Protein AF-A0A7C4ZF72-F1 (afdb_monomer)

Sequence (99 aa):
MKLTIRRVNIERLYKTLHSIGYHPIKIDDKKSEWRRGSFHIYAFPWAKRGVKLKLHRDIWKHSPPNFEHKVKTQGKDIEQELQRIQQKYQTVRNHSGKF

pLDDT: mean 82.47, std 14.82, range [37.41, 97.0]

Structure (mmCIF, N/CA/C/O backbone):
data_AF-A0A7C4ZF72-F1
#
_entry.id   AF-A0A7C4ZF72-F1
#
loop_
_atom_site.group_PDB
_atom_site.id
_atom_site.type_symbol
_atom_site.label_atom_id
_atom_site.label_alt_id
_atom_site.label_comp_id
_atom_site.label_asym_id
_atom_site.label_entity_id
_atom_site.label_seq_id
_atom_site.pdbx_PDB_ins_code
_atom_site.Cartn_x
_atom_site.Cartn_y
_atom_site.Cartn_z
_atom_site.occupancy
_atom_site.B_iso_or_equiv
_atom_site.auth_seq_id
_atom_site.auth_comp_id
_atom_site.auth_asym_id
_atom_site.auth_atom_id
_atom_site.pdbx_PDB_model_num
ATOM 1 N N . MET A 1 1 ? 12.508 4.756 3.435 1.00 37.41 1 MET A N 1
ATOM 2 C CA . MET A 1 1 ? 11.692 5.723 4.210 1.00 37.41 1 MET A CA 1
ATOM 3 C C . MET A 1 1 ? 10.529 4.976 4.872 1.00 37.41 1 MET A C 1
ATOM 5 O O . MET A 1 1 ? 9.897 4.175 4.198 1.00 37.41 1 MET A O 1
ATOM 9 N N . LYS A 1 2 ? 10.290 5.125 6.186 1.00 43.06 2 LYS A N 1
ATOM 10 C CA . LYS A 1 2 ? 9.179 4.450 6.897 1.00 43.06 2 LYS A CA 1
ATOM 11 C C . LYS A 1 2 ? 7.988 5.405 6.975 1.00 43.06 2 LYS A C 1
ATOM 13 O O . LYS A 1 2 ? 8.067 6.402 7.688 1.00 43.06 2 LYS A O 1
ATOM 18 N N . LEU A 1 3 ? 6.890 5.102 6.283 1.00 47.16 3 LEU A N 1
ATOM 19 C CA . LEU A 1 3 ? 5.645 5.840 6.485 1.00 47.16 3 LEU A CA 1
ATOM 20 C C . LEU A 1 3 ? 5.103 5.499 7.874 1.00 47.16 3 LEU A C 1
ATOM 22 O O . LEU A 1 3 ? 4.720 4.359 8.131 1.00 47.16 3 LEU A O 1
ATOM 26 N N . THR A 1 4 ? 5.079 6.479 8.772 1.00 47.09 4 THR A N 1
ATOM 27 C CA . THR A 1 4 ? 4.442 6.316 10.081 1.00 47.09 4 THR A CA 1
ATOM 28 C C . THR A 1 4 ? 3.131 7.081 10.065 1.00 47.09 4 THR A C 1
ATOM 30 O O . THR A 1 4 ? 3.054 8.213 10.532 1.00 47.09 4 THR A O 1
ATOM 33 N N . ILE A 1 5 ? 2.084 6.474 9.507 1.00 54.41 5 ILE A N 1
ATOM 34 C CA . ILE A 1 5 ? 0.728 6.965 9.748 1.00 54.41 5 ILE A CA 1
ATOM 35 C C . ILE A 1 5 ? 0.401 6.560 11.193 1.00 54.41 5 ILE A C 1
ATOM 37 O O . ILE A 1 5 ? 0.193 5.386 11.497 1.00 54.41 5 ILE A O 1
ATOM 41 N N . ARG A 1 6 ? 0.460 7.511 12.129 1.00 48.03 6 ARG A N 1
ATOM 42 C CA . ARG A 1 6 ? 0.170 7.232 13.543 1.00 48.03 6 ARG A CA 1
ATOM 43 C C . ARG A 1 6 ? -1.316 6.860 13.677 1.00 48.03 6 ARG A C 1
ATOM 45 O O . ARG A 1 6 ? -2.175 7.625 13.249 1.00 48.03 6 ARG A O 1
ATOM 52 N N . ARG A 1 7 ? -1.605 5.692 14.273 1.00 59.75 7 ARG A N 1
ATOM 53 C CA . ARG A 1 7 ? -2.960 5.131 14.499 1.00 59.75 7 ARG A CA 1
ATOM 54 C C . ARG A 1 7 ? -3.758 4.849 13.211 1.00 59.75 7 ARG A C 1
ATOM 56 O O . ARG A 1 7 ? -4.869 5.343 13.022 1.00 59.75 7 ARG A O 1
ATOM 63 N N . VAL A 1 8 ? -3.202 4.025 12.323 1.00 70.50 8 VAL A N 1
ATOM 64 C CA . VAL A 1 8 ? -3.975 3.413 11.225 1.00 70.50 8 VAL A CA 1
ATOM 65 C C . VAL A 1 8 ? -4.902 2.345 11.791 1.00 70.50 8 VAL A C 1
ATOM 67 O O . VAL A 1 8 ? -4.436 1.432 12.466 1.00 70.50 8 VAL A O 1
ATOM 70 N N . ASN A 1 9 ? -6.197 2.455 11.503 1.00 83.38 9 ASN A N 1
ATOM 71 C CA . ASN A 1 9 ? -7.144 1.362 11.677 1.00 83.38 9 ASN A CA 1
ATOM 72 C C . ASN A 1 9 ? -7.053 0.465 10.431 1.00 83.38 9 ASN A C 1
ATOM 74 O O . ASN A 1 9 ? -7.083 0.965 9.303 1.00 83.38 9 ASN A O 1
ATOM 78 N N . ILE A 1 10 ? -6.906 -0.843 10.645 1.00 86.56 10 ILE A N 1
ATOM 79 C CA . ILE A 1 10 ? -6.645 -1.809 9.574 1.00 86.56 10 ILE A CA 1
ATOM 80 C C . ILE A 1 10 ? -7.813 -1.912 8.582 1.00 86.56 10 ILE A C 1
ATOM 82 O O . ILE A 1 10 ? -7.590 -1.915 7.376 1.00 86.56 10 ILE A O 1
ATOM 86 N N . GLU 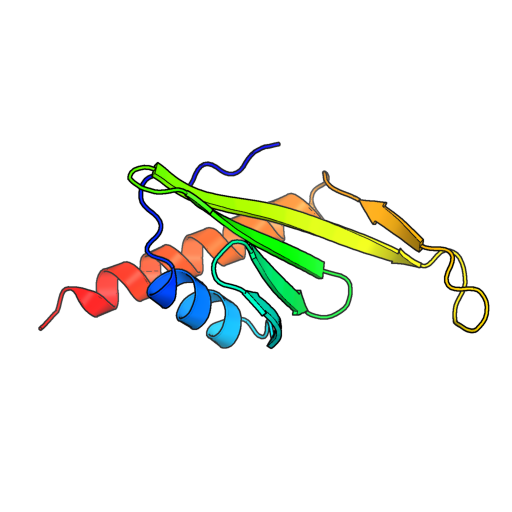A 1 11 ? -9.057 -1.870 9.056 1.00 88.00 11 GLU A N 1
ATOM 87 C CA . GLU A 1 11 ? -10.246 -1.928 8.200 1.00 88.00 11 GLU A CA 1
ATOM 88 C C . GLU A 1 11 ? -10.357 -0.683 7.317 1.00 88.00 11 GLU A C 1
ATOM 90 O O . GLU A 1 11 ? -10.642 -0.767 6.121 1.00 88.00 11 GLU A O 1
ATOM 95 N N . ARG A 1 12 ? -10.075 0.497 7.885 1.00 88.31 12 ARG A N 1
ATOM 96 C CA . ARG A 1 12 ? -10.037 1.752 7.119 1.00 88.31 12 ARG A CA 1
ATOM 97 C C . ARG A 1 12 ? -8.927 1.740 6.082 1.00 88.31 12 ARG A C 1
ATOM 99 O O . ARG A 1 12 ? -9.126 2.249 4.979 1.00 88.31 12 ARG A O 1
ATOM 106 N N . LEU A 1 13 ? -7.773 1.160 6.412 1.00 90.25 13 LEU A N 1
ATOM 107 C CA . LEU A 1 13 ? -6.701 0.970 5.444 1.00 90.25 13 LEU A CA 1
ATOM 108 C C . LEU A 1 13 ? -7.171 0.069 4.301 1.00 90.25 13 LEU A C 1
ATOM 110 O O . LEU A 1 13 ? -6.989 0.445 3.151 1.00 90.25 13 LEU A O 1
ATOM 114 N N . TYR A 1 14 ? -7.820 -1.059 4.587 1.00 92.81 14 TYR A N 1
ATOM 115 C CA . TYR A 1 14 ? -8.297 -1.979 3.550 1.00 92.81 14 TYR A CA 1
ATOM 116 C C . TYR A 1 14 ? -9.319 -1.315 2.627 1.00 92.81 14 TYR A C 1
ATOM 118 O O . TYR A 1 14 ? -9.156 -1.351 1.409 1.00 92.81 14 TYR A O 1
ATOM 126 N N . LYS A 1 15 ? -10.301 -0.597 3.189 1.00 92.81 15 LYS A N 1
ATOM 127 C CA . LYS A 1 15 ? -11.247 0.216 2.403 1.00 92.81 15 LYS A CA 1
ATOM 128 C C . LYS A 1 15 ? -10.526 1.252 1.539 1.00 92.81 15 LYS A C 1
ATOM 130 O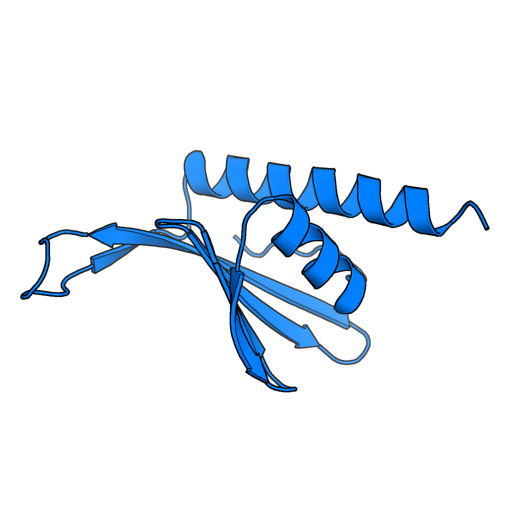 O . LYS A 1 15 ? -10.860 1.429 0.369 1.00 92.81 15 LYS A O 1
ATOM 135 N N . THR A 1 16 ? -9.514 1.914 2.102 1.00 93.25 16 THR A N 1
ATOM 136 C CA . THR A 1 16 ? -8.692 2.888 1.374 1.00 93.25 16 THR A CA 1
ATOM 137 C C . THR A 1 16 ? -8.000 2.225 0.189 1.00 93.25 16 THR A C 1
ATOM 139 O O . THR A 1 16 ? -8.170 2.700 -0.929 1.00 93.25 16 THR A O 1
ATOM 142 N N . LEU A 1 17 ? -7.277 1.125 0.416 1.00 94.69 17 LEU A N 1
ATOM 143 C CA . LEU A 1 17 ? -6.524 0.395 -0.604 1.00 94.69 17 LEU A CA 1
ATOM 144 C C . LEU A 1 17 ? -7.435 -0.105 -1.733 1.00 94.69 17 LEU A C 1
ATOM 146 O O . LEU A 1 17 ? -7.159 0.191 -2.897 1.00 94.69 17 LEU A O 1
ATOM 150 N N . HIS A 1 18 ? -8.565 -0.735 -1.399 1.00 95.06 18 HIS A N 1
ATOM 151 C CA . HIS A 1 18 ? -9.573 -1.134 -2.384 1.00 95.06 18 HIS A CA 1
ATOM 152 C C . HIS A 1 18 ? -10.055 0.048 -3.230 1.00 95.06 18 HIS A C 1
ATOM 154 O O . HIS A 1 18 ? -10.069 -0.031 -4.456 1.00 95.06 18 HIS A O 1
ATOM 160 N N . SER A 1 19 ? -10.382 1.180 -2.599 1.00 94.75 19 SER A N 1
ATOM 161 C CA . SER A 1 19 ? -10.922 2.349 -3.307 1.00 94.75 19 SER A CA 1
ATOM 162 C C . SER A 1 19 ? -9.951 3.004 -4.298 1.00 94.75 19 SER A C 1
ATOM 164 O O . SER A 1 19 ? -10.379 3.784 -5.145 1.00 94.75 19 SER A O 1
ATOM 166 N N . ILE A 1 20 ? -8.647 2.726 -4.190 1.00 94.88 20 ILE A N 1
ATOM 167 C CA . ILE A 1 20 ? -7.624 3.218 -5.128 1.00 94.88 20 ILE A CA 1
ATOM 168 C C . ILE A 1 20 ? -7.088 2.112 -6.046 1.00 94.88 20 ILE A C 1
ATOM 170 O O . ILE A 1 20 ? -6.093 2.338 -6.736 1.00 94.88 20 ILE A O 1
ATOM 174 N N . GLY A 1 21 ? -7.753 0.953 -6.078 1.00 96.00 21 GLY A N 1
ATOM 175 C CA . GLY A 1 21 ? -7.490 -0.132 -7.021 1.00 96.00 21 GLY A CA 1
ATOM 176 C C . GLY A 1 21 ? -6.428 -1.139 -6.581 1.00 96.00 21 GLY A C 1
ATOM 177 O O . GLY A 1 21 ? -5.955 -1.906 -7.417 1.00 96.00 21 GLY A O 1
ATOM 178 N N . TYR A 1 22 ? -6.025 -1.147 -5.306 1.00 97.00 22 TYR A N 1
ATOM 179 C CA . TYR A 1 22 ? -5.258 -2.277 -4.781 1.00 97.00 22 TYR A CA 1
ATOM 180 C C . TYR A 1 22 ? -6.189 -3.458 -4.528 1.00 97.00 22 TYR A C 1
ATOM 182 O O . TYR A 1 22 ? -7.278 -3.294 -3.979 1.00 97.00 22 TYR A O 1
ATOM 190 N N . HIS A 1 23 ? -5.725 -4.651 -4.877 1.00 95.81 23 HIS A N 1
ATOM 191 C CA . HIS A 1 23 ? -6.382 -5.907 -4.539 1.00 95.81 23 HIS A CA 1
ATOM 192 C C . HIS A 1 23 ? -5.515 -6.704 -3.558 1.00 95.81 23 HIS A C 1
ATOM 194 O O . HIS A 1 23 ? -4.283 -6.602 -3.605 1.00 95.81 23 HIS A O 1
ATOM 200 N N . PRO A 1 24 ? -6.130 -7.475 -2.650 1.00 96.06 24 PRO A N 1
ATOM 201 C CA . PRO A 1 24 ? -5.387 -8.325 -1.739 1.00 96.06 24 PRO A CA 1
ATOM 202 C C . PRO A 1 24 ? -4.794 -9.522 -2.489 1.00 96.06 24 PRO A C 1
ATOM 204 O O . PRO A 1 24 ? -5.467 -10.156 -3.295 1.00 96.06 24 PRO A O 1
ATOM 207 N N . ILE A 1 25 ? -3.532 -9.830 -2.201 1.00 95.94 25 ILE A N 1
ATOM 208 C CA . ILE A 1 25 ? -2.857 -11.065 -2.629 1.00 95.94 25 ILE A CA 1
ATOM 209 C C . ILE A 1 25 ? -2.921 -12.098 -1.507 1.00 95.94 25 ILE A C 1
ATOM 211 O O . ILE A 1 25 ? -3.179 -13.274 -1.743 1.00 95.94 25 ILE A O 1
ATOM 215 N N . LYS A 1 26 ? -2.700 -11.645 -0.269 1.00 93.75 26 LYS A N 1
ATOM 216 C CA . LYS A 1 26 ? -2.751 -12.480 0.929 1.00 93.75 26 LYS A CA 1
ATOM 217 C C . LYS A 1 26 ? -3.174 -11.648 2.131 1.00 93.75 26 LYS A C 1
ATOM 219 O O . LYS A 1 26 ? -2.670 -10.540 2.309 1.00 93.75 26 LYS A O 1
ATOM 224 N N . ILE A 1 27 ? -4.065 -12.163 2.971 1.00 92.00 27 ILE A N 1
ATOM 225 C CA . ILE A 1 27 ? -4.478 -11.508 4.217 1.00 92.00 27 ILE A CA 1
ATOM 226 C C . ILE A 1 27 ? -4.358 -12.524 5.349 1.00 92.00 27 ILE A C 1
ATOM 228 O O . ILE A 1 27 ? -5.145 -13.458 5.416 1.00 92.00 27 ILE A O 1
ATOM 232 N N . ASP A 1 28 ? -3.394 -12.299 6.238 1.00 89.50 28 ASP A N 1
ATOM 233 C CA . ASP A 1 28 ? -3.203 -13.054 7.474 1.00 89.50 28 ASP A CA 1
ATOM 234 C C . ASP A 1 28 ? -3.267 -12.090 8.675 1.00 89.50 28 ASP A C 1
ATOM 236 O O . ASP A 1 28 ? -2.975 -10.895 8.546 1.00 89.50 28 ASP A O 1
ATOM 240 N N . ASP A 1 29 ? -3.517 -12.612 9.878 1.00 85.12 29 ASP A N 1
ATOM 241 C CA . ASP A 1 29 ? -3.589 -11.805 11.113 1.00 85.12 29 ASP A CA 1
ATOM 242 C C . ASP A 1 29 ? -2.310 -11.001 11.400 1.00 85.12 29 ASP A C 1
ATOM 244 O O . ASP A 1 29 ? -2.335 -9.937 12.021 1.00 85.12 29 ASP A O 1
ATOM 248 N N . LYS A 1 30 ? -1.158 -11.505 10.941 1.00 87.12 30 LYS A N 1
ATOM 249 C CA . LYS A 1 30 ? 0.162 -10.894 11.168 1.00 87.12 30 LYS A CA 1
ATOM 250 C C . LYS A 1 30 ? 0.601 -9.958 10.040 1.00 87.12 30 LYS A C 1
ATOM 252 O O . LYS A 1 30 ? 1.510 -9.147 10.239 1.00 87.12 30 LYS A O 1
ATOM 257 N N . LYS A 1 31 ? 0.025 -10.099 8.845 1.00 90.06 31 LYS A N 1
ATOM 258 C CA . LYS A 1 31 ? 0.473 -9.420 7.624 1.00 90.06 31 LYS A CA 1
ATOM 259 C C . LYS A 1 31 ? -0.609 -9.517 6.554 1.00 90.06 31 LYS A C 1
ATOM 261 O O . LYS A 1 31 ? -1.070 -10.609 6.252 1.00 90.06 31 LYS A O 1
ATOM 266 N N . SER A 1 32 ? -0.884 -8.415 5.870 1.00 93.75 32 SER A N 1
ATOM 267 C CA . SER A 1 32 ? -1.566 -8.442 4.578 1.00 93.75 32 SER A CA 1
ATOM 268 C C . SER A 1 32 ? -0.698 -7.881 3.457 1.00 93.75 32 SER A C 1
ATOM 270 O O . SER A 1 32 ? 0.149 -7.008 3.657 1.00 93.75 32 SER A O 1
ATOM 272 N N . GLU A 1 33 ? -0.882 -8.442 2.273 1.00 95.12 33 GLU A N 1
ATOM 273 C CA . GLU A 1 33 ? -0.183 -8.137 1.036 1.00 95.12 33 GLU A CA 1
ATOM 274 C C . GLU A 1 33 ? -1.191 -7.668 -0.004 1.00 95.12 33 GLU A C 1
ATOM 276 O O . GLU A 1 33 ? -2.221 -8.307 -0.219 1.00 95.12 33 GLU A O 1
ATOM 281 N N . TRP A 1 34 ? -0.880 -6.543 -0.638 1.00 96.50 34 TRP A N 1
ATOM 282 C CA . TRP A 1 34 ? -1.769 -5.848 -1.556 1.00 96.50 34 TRP A CA 1
ATOM 283 C C . TRP A 1 34 ? -1.005 -5.415 -2.795 1.00 96.50 34 TRP A C 1
ATOM 285 O O . TRP A 1 34 ? 0.117 -4.913 -2.684 1.00 96.50 34 TRP A O 1
ATOM 295 N N . ARG A 1 35 ? -1.632 -5.532 -3.967 1.00 95.38 35 ARG A N 1
ATOM 296 C CA . ARG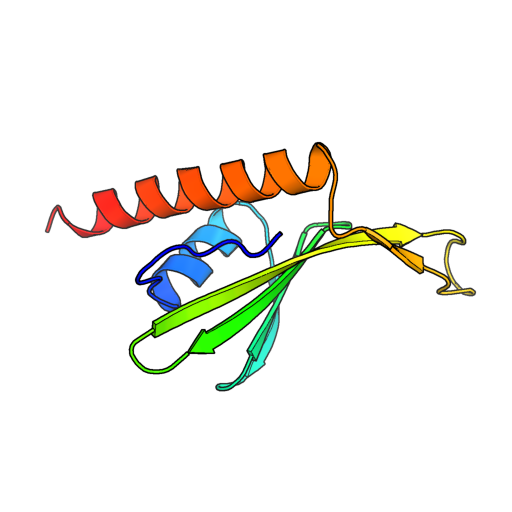 A 1 35 ? -0.997 -5.217 -5.248 1.00 95.38 35 ARG A CA 1
ATOM 297 C C . ARG A 1 35 ? -1.838 -4.279 -6.104 1.00 95.38 35 ARG A C 1
ATOM 299 O O . ARG A 1 35 ? -3.063 -4.355 -6.118 1.00 95.38 35 ARG A O 1
ATOM 306 N N . ARG A 1 36 ? -1.155 -3.402 -6.845 1.00 95.00 36 ARG A N 1
ATOM 307 C CA . ARG A 1 36 ? -1.721 -2.562 -7.910 1.00 95.00 36 ARG A CA 1
ATOM 308 C C . ARG A 1 36 ? -0.692 -2.404 -9.027 1.00 95.00 36 ARG A C 1
ATOM 310 O O . ARG A 1 36 ? 0.229 -1.593 -8.929 1.00 95.00 36 ARG A O 1
ATOM 317 N N . GLY A 1 37 ? -0.821 -3.205 -10.084 1.00 91.12 37 GLY A N 1
ATOM 318 C CA . GLY A 1 37 ? 0.184 -3.276 -11.148 1.00 91.12 37 GLY A CA 1
ATOM 319 C C . GLY A 1 37 ? 1.562 -3.664 -10.595 1.00 91.12 37 GLY A C 1
ATOM 320 O O . GLY A 1 37 ? 1.715 -4.708 -9.957 1.00 91.12 37 GLY A O 1
ATOM 321 N N . SER A 1 38 ? 2.562 -2.803 -10.810 1.00 91.06 38 SER A N 1
ATOM 322 C CA . SER A 1 38 ? 3.916 -2.983 -10.270 1.00 91.06 38 SER A CA 1
ATOM 323 C C . SER A 1 38 ? 4.058 -2.612 -8.790 1.00 91.06 38 SER A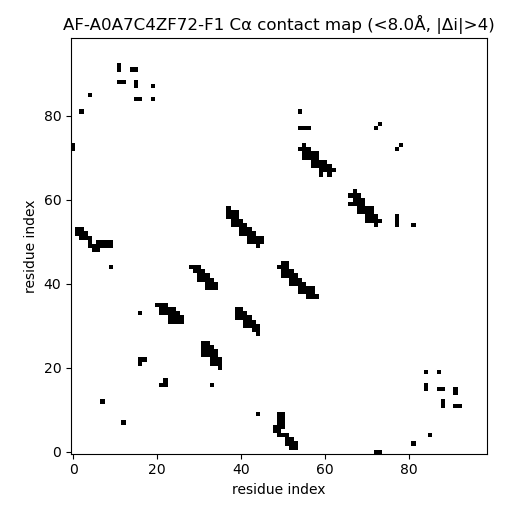 C 1
ATOM 325 O O . SER A 1 38 ? 5.105 -2.876 -8.220 1.00 91.06 38 SER A O 1
ATOM 327 N N . PHE A 1 39 ? 3.073 -1.963 -8.163 1.00 93.44 39 PHE A N 1
ATOM 328 C CA . PHE A 1 39 ? 3.173 -1.566 -6.757 1.00 93.44 39 PHE A CA 1
ATOM 329 C C . PHE A 1 39 ? 2.715 -2.676 -5.816 1.00 93.44 39 PHE A C 1
ATOM 331 O O . PHE A 1 39 ? 1.691 -3.322 -6.049 1.00 93.44 39 PHE A O 1
ATOM 338 N N . HIS A 1 40 ? 3.450 -2.829 -4.719 1.00 94.06 40 HIS A N 1
ATOM 339 C CA . HIS A 1 40 ? 3.232 -3.821 -3.675 1.00 94.06 40 HIS A CA 1
ATOM 340 C C . HIS A 1 40 ? 3.262 -3.182 -2.293 1.00 94.06 40 HIS A C 1
ATOM 342 O O . HIS A 1 40 ? 4.216 -2.489 -1.927 1.00 94.06 40 HIS A O 1
ATOM 348 N N . ILE A 1 41 ? 2.244 -3.476 -1.492 1.00 93.31 41 ILE A N 1
ATOM 349 C CA . ILE A 1 41 ? 2.134 -3.021 -0.112 1.00 93.31 41 ILE A CA 1
ATOM 350 C C . ILE A 1 41 ? 2.082 -4.223 0.814 1.00 93.31 41 ILE A C 1
ATOM 352 O O . ILE A 1 41 ? 1.200 -5.071 0.711 1.00 93.31 41 ILE A O 1
ATOM 356 N N . TYR A 1 42 ? 2.973 -4.218 1.797 1.00 92.25 42 TYR A N 1
ATOM 357 C CA . TYR A 1 42 ? 2.863 -5.062 2.974 1.00 92.25 42 TYR A CA 1
ATOM 358 C C . TYR A 1 42 ? 2.378 -4.240 4.161 1.00 92.25 42 TYR A C 1
ATOM 360 O O . TYR A 1 42 ? 3.052 -3.297 4.590 1.00 92.25 42 TYR A O 1
ATOM 368 N N . ALA A 1 43 ? 1.230 -4.618 4.706 1.00 90.88 43 ALA A N 1
ATOM 369 C CA . ALA A 1 43 ? 0.660 -4.050 5.911 1.00 90.88 43 ALA A CA 1
ATOM 370 C C . ALA A 1 43 ? 0.847 -5.024 7.075 1.00 90.88 43 ALA A C 1
ATOM 372 O O . ALA A 1 43 ? 0.396 -6.161 7.030 1.00 90.88 43 ALA A O 1
ATOM 373 N N . PHE A 1 44 ? 1.523 -4.571 8.127 1.00 89.38 44 PHE A N 1
ATOM 374 C CA . PHE A 1 44 ? 1.753 -5.340 9.346 1.00 89.38 44 PHE A CA 1
ATOM 375 C C . 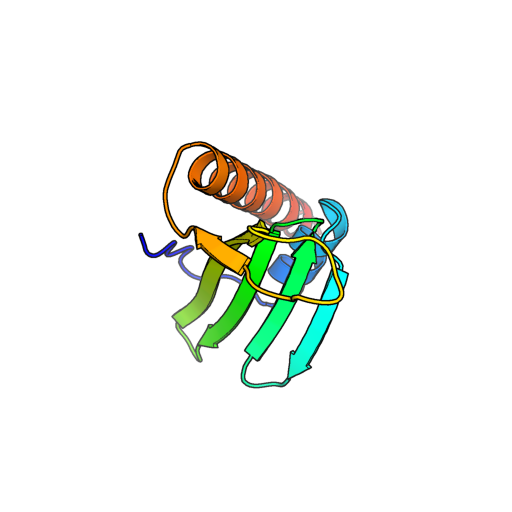PHE A 1 44 ? 0.952 -4.694 10.477 1.00 89.38 44 PHE A C 1
ATOM 377 O O . PHE A 1 44 ? 1.324 -3.596 10.921 1.00 89.38 44 PHE A O 1
ATOM 384 N N . PRO A 1 45 ? -0.146 -5.321 10.934 1.00 85.69 45 PRO A N 1
ATOM 385 C CA . PRO A 1 45 ? -0.843 -4.892 12.135 1.00 85.69 45 PRO A CA 1
ATOM 386 C C . PRO A 1 45 ? 0.134 -4.878 13.311 1.00 85.69 45 PRO A C 1
ATOM 388 O O . PRO A 1 45 ? 0.882 -5.828 13.540 1.00 85.69 45 PRO A O 1
ATOM 391 N N . TRP A 1 46 ? 0.172 -3.772 14.044 1.00 81.19 46 TRP A N 1
ATOM 392 C CA . TRP A 1 46 ? 1.059 -3.605 15.184 1.00 81.19 46 TRP A CA 1
ATOM 393 C C . TRP A 1 46 ? 0.217 -3.216 16.391 1.00 81.19 46 TRP A C 1
ATOM 395 O O . TRP A 1 46 ? -0.272 -2.085 16.489 1.00 81.19 46 TRP A O 1
ATOM 405 N N . ALA A 1 47 ? 0.016 -4.182 17.292 1.00 70.50 47 ALA A N 1
ATOM 406 C CA . ALA A 1 47 ? -0.830 -4.032 18.471 1.00 70.50 47 ALA A CA 1
ATOM 407 C C . ALA A 1 47 ? -0.517 -2.713 19.200 1.00 70.50 47 ALA A C 1
ATOM 409 O O . ALA A 1 47 ? 0.644 -2.394 19.466 1.00 70.50 47 ALA A O 1
ATOM 410 N N . LYS A 1 48 ? -1.559 -1.912 19.464 1.00 68.25 48 LYS A N 1
ATOM 411 C CA . LYS A 1 48 ? -1.503 -0.576 20.099 1.00 68.25 48 LYS A CA 1
ATOM 412 C C . LYS A 1 48 ? -0.743 0.524 19.328 1.00 68.25 48 LYS A C 1
ATOM 414 O O . LYS A 1 48 ? -0.860 1.693 19.686 1.00 68.25 48 LYS A O 1
ATOM 419 N N . ARG A 1 49 ? 0.000 0.202 18.260 1.00 72.75 49 ARG A N 1
ATOM 420 C CA . ARG A 1 49 ? 0.809 1.154 17.465 1.00 72.75 49 ARG A CA 1
ATOM 421 C C . ARG A 1 49 ? 0.223 1.468 16.080 1.00 72.75 49 ARG A C 1
ATOM 423 O O . ARG A 1 49 ? 0.674 2.416 15.438 1.00 72.75 49 ARG A O 1
ATOM 430 N N . GLY A 1 50 ? -0.807 0.739 15.645 1.00 80.75 50 GLY A N 1
ATOM 431 C CA . GLY A 1 50 ? -1.505 0.942 14.370 1.00 80.75 50 GLY A CA 1
ATOM 432 C C . GLY A 1 50 ? -1.073 -0.079 13.321 1.00 80.75 50 GLY A C 1
ATOM 433 O O . GLY A 1 50 ? -1.016 -1.269 13.610 1.00 80.75 50 GLY A O 1
ATOM 434 N N . VAL A 1 51 ? -0.758 0.373 12.107 1.00 83.25 51 VAL A N 1
ATOM 435 C CA . VAL A 1 51 ? -0.326 -0.498 11.003 1.00 83.25 51 VAL A CA 1
ATOM 436 C C . VAL A 1 51 ? 0.986 0.023 10.437 1.00 83.25 51 VAL A C 1
ATOM 438 O O . VAL A 1 51 ? 1.095 1.194 10.071 1.00 83.25 51 VAL A O 1
ATOM 441 N N . LYS A 1 52 ? 1.990 -0.849 10.350 1.00 84.25 52 LYS A N 1
ATOM 442 C CA . LYS A 1 52 ? 3.248 -0.554 9.664 1.00 84.25 52 LYS A CA 1
ATOM 443 C C . LYS A 1 52 ? 3.101 -0.909 8.190 1.00 84.25 52 LYS A C 1
ATOM 445 O O . LYS A 1 52 ? 2.819 -2.057 7.865 1.00 84.25 52 LYS A O 1
ATOM 450 N N . LEU A 1 53 ? 3.352 0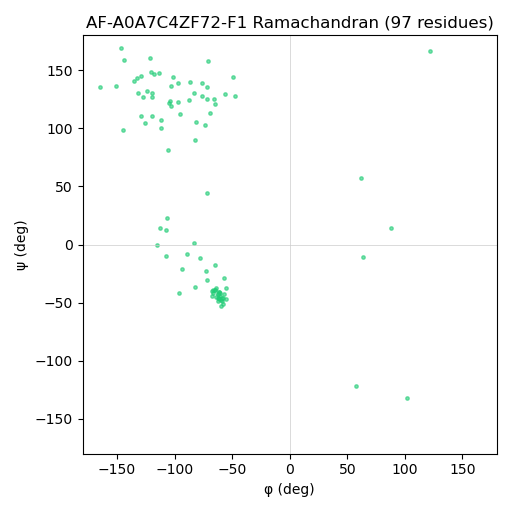.059 7.313 1.00 86.62 53 LEU A N 1
ATOM 451 C CA . LEU A 1 53 ? 3.315 -0.133 5.865 1.00 86.62 53 LEU A CA 1
ATOM 452 C C . LEU A 1 53 ? 4.727 -0.234 5.291 1.00 86.62 53 LEU A C 1
ATOM 454 O O . LEU A 1 53 ? 5.610 0.553 5.640 1.00 86.62 53 LEU A O 1
ATOM 458 N N . LYS A 1 54 ? 4.929 -1.184 4.380 1.00 89.75 54 LYS A N 1
ATOM 459 C CA . LYS A 1 54 ? 6.068 -1.212 3.461 1.00 89.75 54 LYS A CA 1
ATOM 460 C C . LYS A 1 54 ? 5.526 -1.171 2.035 1.00 89.75 54 LYS A C 1
ATOM 462 O O . LYS A 1 54 ? 4.921 -2.144 1.605 1.00 89.75 54 LYS A O 1
ATOM 467 N N . LEU A 1 55 ? 5.747 -0.062 1.335 1.00 90.94 55 LEU A N 1
ATOM 468 C CA . LEU A 1 55 ? 5.461 0.070 -0.093 1.00 90.94 55 LEU A CA 1
ATOM 469 C C . LEU A 1 55 ? 6.745 -0.170 -0.886 1.00 90.94 55 LEU A C 1
ATOM 471 O O . LEU A 1 55 ? 7.809 0.329 -0.512 1.00 90.94 55 LEU A O 1
ATOM 475 N N . HIS A 1 56 ? 6.627 -0.893 -1.989 1.00 91.94 56 HIS A N 1
ATOM 476 C CA . HIS A 1 56 ? 7.661 -0.977 -3.004 1.00 91.94 56 HIS A CA 1
ATOM 477 C C . HIS A 1 56 ? 7.054 -1.124 -4.397 1.00 91.94 56 HIS A C 1
ATOM 479 O O . HIS A 1 56 ? 5.849 -1.328 -4.545 1.00 91.94 56 HIS A O 1
ATOM 485 N N . ARG A 1 57 ? 7.900 -0.988 -5.416 1.00 91.88 57 ARG A N 1
ATOM 486 C CA . ARG A 1 57 ? 7.552 -1.196 -6.815 1.00 91.88 57 ARG A CA 1
ATOM 487 C C . ARG A 1 57 ? 8.472 -2.241 -7.433 1.00 91.88 57 ARG A C 1
ATOM 489 O O . ARG A 1 57 ? 9.691 -2.123 -7.315 1.00 91.88 57 ARG A O 1
ATOM 496 N N . ASP A 1 58 ? 7.880 -3.200 -8.126 1.00 89.06 58 ASP A N 1
ATOM 497 C CA . ASP A 1 58 ? 8.591 -4.171 -8.947 1.00 89.06 58 ASP A CA 1
ATOM 498 C C . ASP A 1 58 ? 9.038 -3.515 -10.253 1.00 89.06 58 ASP A C 1
ATOM 500 O O . ASP A 1 58 ? 8.244 -2.917 -10.985 1.00 89.06 58 ASP A O 1
ATOM 504 N N . ILE A 1 59 ? 10.325 -3.640 -10.550 1.00 87.31 59 ILE A N 1
ATOM 505 C CA . ILE A 1 59 ? 10.919 -3.287 -11.832 1.00 87.31 59 ILE A CA 1
ATOM 506 C C . ILE A 1 59 ? 11.355 -4.594 -12.472 1.00 87.31 59 ILE A C 1
ATOM 508 O O . ILE A 1 59 ? 12.387 -5.160 -12.110 1.00 87.31 59 ILE A O 1
ATOM 512 N N . TRP A 1 60 ? 10.543 -5.084 -13.399 1.00 77.81 60 TRP A N 1
ATOM 513 C CA . TRP A 1 60 ? 10.858 -6.275 -14.174 1.00 77.81 60 TRP A CA 1
ATOM 514 C C . TRP A 1 60 ? 12.074 -5.997 -15.048 1.00 77.81 60 TRP A C 1
ATOM 516 O O . TRP A 1 60 ? 12.067 -5.065 -15.851 1.00 77.81 60 TRP A O 1
ATOM 526 N N . LYS A 1 61 ? 13.133 -6.782 -14.855 1.00 74.88 61 LYS A N 1
ATOM 527 C CA . LYS A 1 61 ? 14.311 -6.750 -15.724 1.00 74.88 61 LYS A CA 1
ATOM 528 C C . LYS A 1 61 ? 14.061 -7.604 -16.967 1.00 74.88 61 LYS A C 1
ATOM 530 O O . LYS A 1 61 ? 14.462 -7.224 -18.061 1.00 74.88 61 LYS A O 1
ATOM 535 N N . HIS A 1 62 ? 13.347 -8.712 -16.786 1.00 74.25 62 HIS A N 1
ATOM 536 C CA . HIS A 1 62 ? 12.898 -9.595 -17.851 1.00 74.25 62 HIS A CA 1
ATOM 537 C C . HIS A 1 62 ? 11.411 -9.919 -17.665 1.00 74.25 62 HIS A C 1
ATOM 539 O O . HIS A 1 62 ? 10.920 -10.031 -16.539 1.00 74.25 62 HIS A O 1
ATOM 545 N N . SER A 1 63 ? 10.688 -10.026 -18.779 1.00 62.72 63 SER A N 1
ATOM 546 C CA . SER A 1 63 ? 9.329 -10.570 -18.793 1.00 62.72 63 SER A CA 1
ATOM 547 C C . SER A 1 63 ? 9.378 -12.089 -18.546 1.00 62.72 63 SER A C 1
ATOM 549 O O . SER A 1 63 ? 10.420 -12.705 -18.794 1.00 62.72 63 SER A O 1
ATOM 551 N N . PRO A 1 64 ? 8.282 -12.717 -18.075 1.00 57.91 64 PRO A N 1
ATOM 552 C CA . PRO A 1 64 ? 8.220 -14.169 -17.886 1.00 57.91 64 PRO A CA 1
ATOM 553 C C . PRO A 1 64 ? 8.697 -14.935 -19.135 1.00 57.91 64 PRO A C 1
ATOM 555 O O . PRO A 1 64 ? 8.431 -14.475 -20.248 1.00 57.91 64 PRO A O 1
ATOM 558 N N . PRO A 1 65 ? 9.387 -16.084 -18.981 1.00 67.88 65 PRO A N 1
ATOM 559 C CA . PRO A 1 65 ? 9.463 -16.920 -17.773 1.00 67.88 65 PRO A CA 1
ATOM 560 C C . PRO A 1 65 ? 10.596 -16.571 -16.794 1.00 67.88 65 PRO A C 1
ATOM 562 O O . PRO A 1 65 ? 10.613 -17.085 -15.677 1.00 67.88 65 PRO A O 1
ATOM 565 N N . ASN A 1 66 ? 11.520 -15.679 -17.157 1.00 71.00 66 ASN A N 1
ATOM 566 C CA . ASN A 1 66 ? 12.582 -15.256 -16.248 1.00 71.00 66 ASN A CA 1
ATOM 567 C C . ASN A 1 66 ? 12.043 -14.164 -15.324 1.00 71.00 66 ASN A C 1
ATOM 569 O O . ASN A 1 66 ? 12.117 -12.979 -15.635 1.00 71.00 66 ASN A O 1
ATOM 573 N N . PHE A 1 67 ? 11.488 -14.567 -14.179 1.00 65.44 67 PHE A N 1
ATOM 574 C CA . PHE A 1 67 ? 10.920 -13.667 -13.167 1.00 65.44 67 PHE A CA 1
ATOM 575 C C . PHE A 1 67 ? 11.992 -12.873 -12.385 1.00 65.44 67 PHE A C 1
ATOM 577 O O . PHE A 1 67 ? 11.917 -12.730 -11.163 1.00 65.44 67 PHE A O 1
ATOM 584 N N . GLU A 1 68 ? 12.999 -12.327 -13.072 1.00 77.38 68 GLU A N 1
ATOM 585 C CA . GLU A 1 68 ? 13.994 -11.441 -12.472 1.00 77.38 68 GLU A CA 1
ATOM 586 C C . GLU A 1 68 ? 13.410 -10.023 -12.380 1.00 77.38 68 GLU A C 1
ATOM 588 O O . GLU A 1 68 ? 13.283 -9.297 -13.372 1.00 77.38 68 GLU A O 1
ATOM 593 N N . HIS A 1 69 ? 13.042 -9.619 -11.166 1.00 79.75 69 HIS A N 1
ATOM 594 C CA . HIS A 1 69 ? 12.610 -8.260 -10.862 1.00 79.75 69 HIS A CA 1
ATOM 595 C C . HIS A 1 69 ? 13.515 -7.640 -9.802 1.00 79.75 69 HIS A C 1
ATOM 597 O O . HIS A 1 69 ? 14.045 -8.311 -8.918 1.00 79.75 69 HIS A O 1
ATOM 603 N N . LYS A 1 70 ? 13.684 -6.323 -9.891 1.00 85.75 70 LYS A N 1
ATOM 604 C CA . LYS A 1 70 ? 14.301 -5.510 -8.848 1.00 85.75 70 LYS A CA 1
ATOM 605 C C . LYS A 1 70 ? 13.217 -4.800 -8.063 1.00 85.75 70 LYS A C 1
ATOM 607 O O . LYS A 1 70 ? 12.226 -4.338 -8.622 1.00 85.75 70 LYS A O 1
ATOM 612 N N . VAL A 1 71 ? 13.446 -4.660 -6.767 1.00 88.25 71 VAL A N 1
ATOM 613 C CA . VAL A 1 71 ? 12.535 -3.953 -5.875 1.00 88.25 71 VAL A CA 1
ATOM 614 C C . VAL A 1 71 ? 13.017 -2.519 -5.687 1.00 88.25 71 VAL A C 1
ATOM 616 O O . VAL A 1 71 ? 14.128 -2.282 -5.212 1.00 88.25 71 VAL A O 1
ATOM 619 N N . LYS A 1 72 ? 12.163 -1.548 -6.013 1.00 88.62 72 LYS A N 1
ATOM 620 C CA . LYS A 1 72 ? 12.398 -0.126 -5.749 1.00 88.62 72 LYS A CA 1
ATOM 621 C C . LYS A 1 72 ? 11.559 0.328 -4.556 1.00 88.62 72 LYS A C 1
ATOM 623 O O . LYS A 1 72 ? 10.341 0.187 -4.555 1.00 88.62 72 LYS A O 1
ATOM 628 N N . THR A 1 73 ? 12.209 0.878 -3.531 1.00 87.44 73 THR A N 1
ATOM 629 C CA . THR A 1 73 ? 11.560 1.305 -2.268 1.00 87.44 73 THR A CA 1
ATOM 630 C C . THR A 1 73 ? 11.616 2.816 -2.022 1.00 87.44 73 THR A C 1
ATOM 632 O O . THR A 1 73 ? 11.126 3.300 -1.001 1.00 87.44 73 THR A O 1
ATOM 635 N N . GLN A 1 74 ? 12.234 3.568 -2.935 1.00 87.06 74 GLN A N 1
ATOM 636 C CA . GLN A 1 74 ? 12.426 5.018 -2.868 1.00 87.06 74 GLN A CA 1
ATOM 637 C C . GLN A 1 74 ? 12.315 5.624 -4.265 1.00 87.06 74 GLN A C 1
ATOM 639 O O . GLN A 1 74 ? 12.519 4.916 -5.247 1.00 87.06 74 GLN A O 1
ATOM 644 N N . GLY A 1 75 ? 12.040 6.925 -4.348 1.00 89.69 75 GLY A N 1
ATOM 645 C CA . GLY A 1 75 ? 11.912 7.673 -5.597 1.00 89.69 75 GLY A CA 1
ATOM 646 C C . GLY A 1 75 ? 10.548 8.344 -5.736 1.00 89.69 75 GLY A C 1
ATOM 647 O O . GLY A 1 75 ? 9.606 8.019 -5.013 1.00 89.69 75 GLY A O 1
ATOM 648 N N . LYS A 1 76 ? 10.444 9.265 -6.700 1.00 90.31 76 LYS A N 1
ATOM 649 C CA . LYS A 1 76 ? 9.260 10.115 -6.911 1.00 90.31 76 LYS A CA 1
ATOM 650 C C . LYS A 1 76 ? 7.963 9.321 -7.092 1.00 90.31 76 LYS A C 1
ATOM 652 O O . LYS A 1 76 ? 6.927 9.716 -6.576 1.00 90.31 76 LYS A O 1
ATOM 657 N N . ASP A 1 77 ? 8.021 8.184 -7.779 1.00 89.81 77 ASP A N 1
ATOM 658 C CA . ASP A 1 77 ? 6.877 7.290 -7.980 1.00 89.81 77 ASP A CA 1
ATOM 659 C C . ASP A 1 77 ? 6.402 6.633 -6.676 1.00 89.81 77 ASP A C 1
ATOM 661 O O . ASP A 1 77 ? 5.202 6.528 -6.436 1.0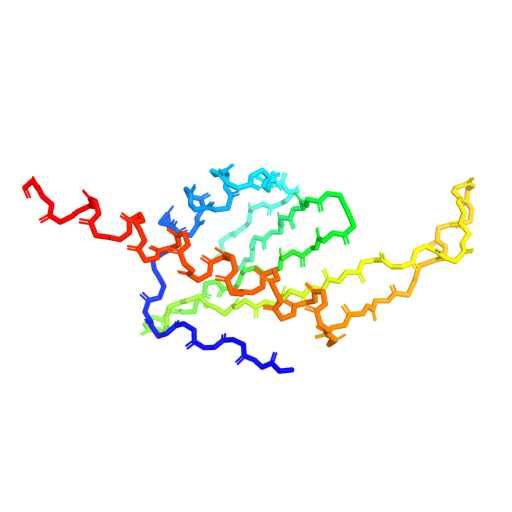0 89.81 77 ASP A O 1
ATOM 665 N N . ILE A 1 78 ? 7.336 6.237 -5.808 1.00 90.94 78 ILE A N 1
ATOM 666 C CA . ILE A 1 78 ? 7.020 5.707 -4.476 1.00 90.94 78 ILE A CA 1
ATOM 667 C C . ILE A 1 78 ? 6.420 6.809 -3.596 1.00 90.94 78 ILE A C 1
ATOM 669 O O . ILE A 1 78 ? 5.416 6.581 -2.930 1.00 90.94 78 ILE A O 1
ATOM 673 N N . GLU A 1 79 ? 6.999 8.008 -3.602 1.00 90.81 79 GLU A N 1
ATOM 674 C CA . GLU A 1 79 ? 6.525 9.146 -2.802 1.00 90.81 79 GLU A CA 1
ATOM 675 C C . GLU A 1 79 ? 5.120 9.604 -3.206 1.00 90.81 79 GLU A C 1
ATOM 677 O O . GLU A 1 79 ? 4.258 9.774 -2.343 1.00 90.81 79 GLU A O 1
ATOM 682 N N . GLN A 1 80 ? 4.862 9.729 -4.509 1.00 92.62 80 GLN A N 1
ATOM 683 C CA . GLN A 1 80 ? 3.540 10.070 -5.038 1.00 92.62 80 GLN A CA 1
ATOM 684 C C . GLN A 1 80 ? 2.490 9.030 -4.647 1.00 92.62 80 GLN A C 1
ATOM 686 O O . GLN A 1 80 ? 1.378 9.380 -4.248 1.00 92.62 80 GLN A O 1
ATOM 691 N N . GLU A 1 81 ? 2.844 7.747 -4.709 1.00 92.88 81 GLU A N 1
ATOM 692 C CA . GLU A 1 81 ? 1.929 6.677 -4.329 1.00 92.88 81 GLU A CA 1
ATOM 693 C C . GLU A 1 81 ? 1.636 6.684 -2.822 1.00 92.88 81 GLU A C 1
ATOM 695 O O . GLU A 1 81 ? 0.488 6.526 -2.401 1.00 92.88 81 GLU A O 1
ATOM 700 N N . LEU A 1 82 ? 2.649 6.949 -1.993 1.00 90.50 82 LEU A N 1
ATOM 701 C CA . LEU A 1 82 ? 2.471 7.132 -0.553 1.00 90.50 82 LEU A CA 1
ATOM 702 C C . LEU A 1 82 ? 1.549 8.313 -0.241 1.00 90.50 82 LEU A C 1
ATOM 704 O O . LEU A 1 82 ? 0.650 8.179 0.592 1.00 90.50 82 LEU A O 1
ATOM 708 N N . 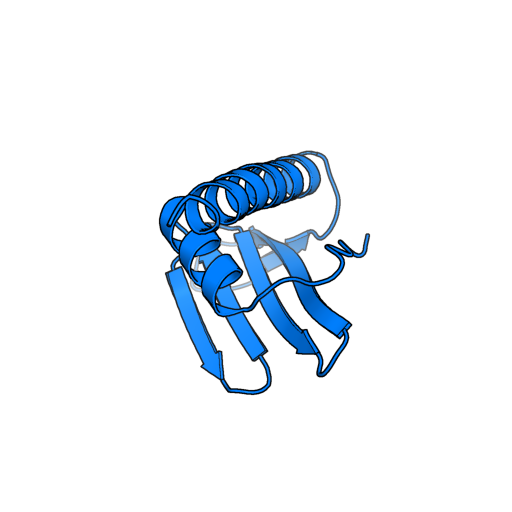GLN A 1 83 ? 1.738 9.445 -0.920 1.00 91.19 83 GLN A N 1
ATOM 709 C CA . GLN A 1 83 ? 0.897 10.627 -0.756 1.00 91.19 83 GLN A CA 1
ATOM 710 C C . GLN A 1 83 ? -0.553 10.337 -1.165 1.00 91.19 83 GLN A C 1
ATOM 712 O O . GLN A 1 83 ? -1.476 10.683 -0.427 1.00 91.19 83 GLN A O 1
ATOM 717 N N . ARG A 1 84 ? -0.764 9.623 -2.277 1.00 92.56 84 ARG A N 1
ATOM 718 C CA . ARG A 1 84 ? -2.092 9.179 -2.728 1.00 92.56 84 ARG A CA 1
ATOM 719 C C . ARG A 1 84 ? -2.794 8.321 -1.672 1.00 92.56 84 ARG A C 1
ATOM 721 O O . ARG A 1 84 ? -3.965 8.558 -1.367 1.00 92.56 84 ARG A O 1
ATOM 728 N N . ILE A 1 85 ? -2.087 7.350 -1.086 1.00 91.69 85 ILE A N 1
ATOM 729 C CA . ILE A 1 85 ? -2.622 6.491 -0.015 1.00 91.69 85 ILE A CA 1
ATOM 730 C C . ILE A 1 85 ? -2.990 7.332 1.212 1.00 91.69 85 ILE A C 1
ATOM 732 O O . ILE A 1 85 ? -4.075 7.168 1.769 1.00 91.69 85 ILE A O 1
ATOM 736 N N . GLN A 1 86 ? -2.114 8.251 1.624 1.00 89.69 86 GLN A N 1
ATOM 737 C CA . GLN A 1 86 ? -2.350 9.121 2.778 1.00 89.69 86 GLN A CA 1
ATOM 738 C C . GLN A 1 86 ? -3.567 10.030 2.583 1.00 89.69 86 GLN A C 1
ATOM 740 O O . GLN A 1 86 ? -4.426 10.083 3.464 1.00 89.69 86 GLN A O 1
ATOM 745 N N . GLN A 1 87 ? -3.663 10.708 1.437 1.00 90.56 87 GLN A N 1
ATOM 746 C CA . GLN A 1 87 ? -4.783 11.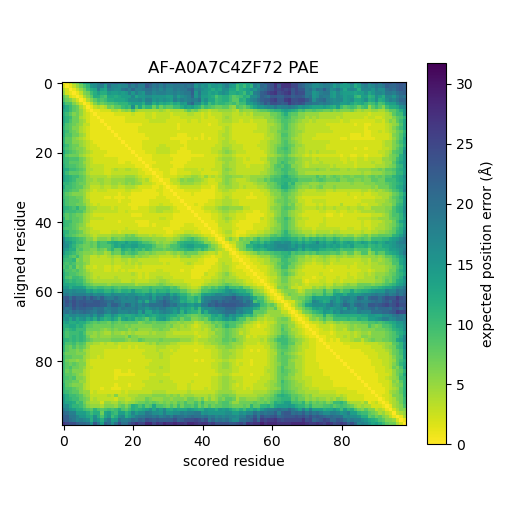591 1.111 1.00 90.56 87 GLN A CA 1
ATOM 747 C C . GLN A 1 87 ? -6.103 10.823 1.131 1.00 90.56 87 GLN A C 1
ATOM 749 O O . GLN A 1 87 ? -7.045 11.225 1.816 1.00 90.56 87 GLN A O 1
ATOM 754 N N . LYS A 1 88 ? -6.158 9.659 0.469 1.00 91.81 88 LYS A N 1
ATOM 755 C CA . LYS A 1 88 ? -7.382 8.854 0.451 1.00 91.81 88 LYS A CA 1
ATOM 756 C C . LYS A 1 88 ? -7.749 8.330 1.839 1.00 91.81 88 LYS A C 1
ATOM 758 O O . LYS A 1 88 ? -8.925 8.350 2.202 1.00 91.81 88 LYS A O 1
ATOM 763 N N . TYR A 1 89 ? -6.764 7.915 2.635 1.00 88.88 89 TYR A N 1
ATOM 764 C CA . TYR A 1 89 ? -7.002 7.462 4.004 1.00 88.88 89 TYR A CA 1
ATOM 765 C C . TYR A 1 89 ? -7.610 8.570 4.877 1.00 88.88 89 TYR A C 1
ATOM 767 O O . TYR A 1 89 ? -8.536 8.310 5.647 1.00 88.88 89 TYR A O 1
ATOM 775 N N . GLN A 1 90 ? -7.138 9.815 4.741 1.00 86.62 90 GLN A N 1
ATOM 776 C CA . GLN A 1 90 ? -7.726 10.968 5.433 1.00 86.62 90 GLN A CA 1
ATOM 777 C C . GLN A 1 90 ? -9.178 11.207 5.001 1.00 86.62 90 GLN A C 1
ATOM 779 O O . GLN A 1 90 ? -10.041 11.396 5.858 1.00 86.62 90 GLN A O 1
ATOM 784 N N . THR A 1 91 ? -9.480 11.112 3.701 1.00 85.88 91 THR A N 1
ATOM 785 C CA . THR A 1 91 ? -10.857 11.215 3.197 1.00 85.88 91 THR A CA 1
ATOM 786 C C . THR A 1 91 ? -11.762 10.157 3.829 1.00 85.88 91 THR A C 1
ATOM 788 O O . THR A 1 91 ? -12.803 10.503 4.386 1.00 85.88 91 THR A O 1
ATOM 791 N N . VAL A 1 92 ? -11.360 8.882 3.810 1.00 82.25 92 VAL A N 1
ATOM 792 C CA . VAL A 1 92 ? -12.141 7.773 4.395 1.00 82.25 92 VAL A CA 1
ATOM 793 C C . VAL A 1 92 ? -12.329 7.960 5.903 1.00 82.25 92 VAL A C 1
ATOM 795 O O . VAL A 1 92 ? -13.425 7.743 6.428 1.00 82.25 92 VAL A O 1
ATOM 798 N N . ARG A 1 93 ? -11.281 8.407 6.608 1.00 79.38 93 ARG A N 1
ATOM 799 C CA . ARG A 1 93 ? -11.339 8.704 8.044 1.00 79.38 93 ARG A CA 1
ATOM 800 C C . ARG A 1 93 ? -12.383 9.775 8.360 1.00 79.38 93 ARG A C 1
ATOM 802 O O . ARG A 1 93 ? -13.153 9.576 9.293 1.00 79.38 93 ARG A O 1
ATOM 809 N N . ASN A 1 94 ? -12.411 10.868 7.602 1.00 75.69 94 ASN A N 1
ATOM 810 C CA . ASN A 1 94 ? -13.311 11.997 7.856 1.00 75.69 94 ASN A CA 1
ATOM 811 C C . ASN A 1 94 ? -14.775 11.672 7.516 1.00 75.69 94 ASN A C 1
ATOM 813 O O . ASN A 1 94 ? -15.676 12.159 8.188 1.00 75.69 94 ASN A O 1
ATOM 817 N N . HIS A 1 95 ? -15.022 10.804 6.531 1.00 65.00 95 HIS A N 1
ATOM 818 C CA . HIS A 1 95 ? -16.380 10.342 6.209 1.00 65.00 95 HIS A CA 1
ATOM 819 C C . HIS A 1 95 ? -16.946 9.375 7.260 1.00 65.00 95 HIS A C 1
ATOM 821 O O . HIS A 1 95 ? -18.156 9.261 7.400 1.00 65.00 95 HIS A O 1
ATOM 827 N N . SER A 1 96 ? -16.085 8.707 8.031 1.00 57.28 96 SER A N 1
ATOM 828 C CA . SER A 1 96 ? -16.499 7.769 9.085 1.00 57.28 96 SER A CA 1
ATOM 829 C C . SER A 1 96 ? -16.851 8.446 10.422 1.00 57.28 96 SER A C 1
ATOM 831 O O . SER A 1 96 ? -17.100 7.738 11.389 1.00 57.28 96 SER A O 1
ATOM 833 N N . GLY A 1 97 ? -16.781 9.779 10.515 1.00 51.88 97 GLY A N 1
ATOM 834 C CA . GLY A 1 97 ? -17.093 10.553 11.728 1.00 51.88 97 GLY A CA 1
ATOM 835 C C . GLY A 1 97 ? -18.344 11.428 11.609 1.00 51.88 97 GLY A C 1
ATOM 836 O O . GLY A 1 97 ? -18.500 12.347 12.403 1.00 51.88 97 GLY A O 1
ATOM 837 N N . LYS A 1 98 ? -19.180 11.198 10.588 1.00 44.28 98 LYS A N 1
ATOM 838 C CA . LYS A 1 98 ? -20.424 11.944 10.324 1.00 44.28 98 LYS A CA 1
ATOM 839 C C . LYS A 1 98 ? -21.703 11.148 10.651 1.00 44.28 98 LYS A C 1
ATOM 841 O O . LYS A 1 98 ? -22.750 11.453 10.094 1.00 44.28 98 LYS A O 1
ATOM 846 N N . PHE A 1 99 ? -21.617 10.151 11.526 1.00 40.00 99 PHE A N 1
ATOM 847 C CA . PHE A 1 99 ? -22.770 9.394 12.018 1.00 40.00 99 PHE A CA 1
ATOM 848 C C . PHE A 1 99 ? -22.777 9.415 13.538 1.00 40.00 99 PHE A C 1
ATOM 850 O O . PHE A 1 99 ? -21.674 9.231 14.106 1.00 40.00 99 PHE A O 1
#

Nearest PDB structures (foldseek):
  5f4h-assembly1_B  TM=5.384E-01  e=6.190E-01  Saccharolobus islandicus L.S.2.15
  2nz9-assembly2_B  TM=4.689E-01  e=6.182E+00  Clostridium botulinum
  5l21-assembly1_A  TM=4.797E-01  e=7.828E+00  Clostridium botulinum A str. Hall
  1s0f-assembly1_A  TM=4.895E-01  e=7.379E+00  Clostridium botulinum
  5tpb-assembly2_B  TM=4.732E-01  e=8.808E+00  Clostridium botulinum

Secondary structure (DSSP, 8-state):
-----TT--HHHHHHHHHHTT-EEEEEETTEEEEEETTEEEEEEEETTTEEEEEEEEEEESS-TTS--EEEE-SSHHHHHHHHHHHHHHHHHHHHTT--

Mean predicted aligned error: 6.92 Å

Foldseek 3Di:
DWDQPFAADPVLLVVLCVVVPWDWPDDDQQWTWIDDPQKIWIWGQDPPGHITIQIWGWDQPDDPPPRDTDIGRDDPVNVVVVVSSVVSSVVSVVVVPPD

Solvent-accessible surface area (backbone atoms only — not comparable to full-atom values): 5706 Å² total; per-residue (Å²): 127,80,63,76,57,79,67,41,54,68,68,57,47,51,55,36,41,47,77,74,60,31,44,79,78,44,81,49,93,68,39,32,34,34,37,43,88,51,36,39,37,40,39,29,65,34,90,100,60,22,41,49,54,47,64,35,31,56,43,70,77,41,68,81,89,52,79,49,60,47,80,43,62,70,55,72,70,52,50,52,51,51,49,52,53,51,55,46,39,53,52,56,55,59,66,70,68,76,122

Radius of gyration: 14.33 Å; Cα contacts (8 Å, |Δi|>4): 145; chains: 1; bounding box: 37×29×39 Å